Protein AF-A0A9Q1BSZ7-F1 (afdb_monomer_lite)

Sequence (143 aa):
MIQGNYDVIKCPVCREEIQIPTNGVDGFKTDFYSKSLVEYVKIQQALRSDEKRERHGCSKYLRVAGYCFKCNDFLCVDCHNFHVTNKMMKDHQKHTLSLKDIEAKHITIDKLASMPGVPRCHNHPENISELYCETCNNCPVCI

Structure (mmCIF, N/CA/C/O backbone):
data_AF-A0A9Q1BSZ7-F1
#
_entry.id   AF-A0A9Q1BSZ7-F1
#
loop_
_atom_site.group_PDB
_atom_site.id
_atom_site.type_symbol
_atom_site.label_atom_id
_atom_site.label_alt_id
_atom_site.label_comp_id
_atom_site.label_asym_id
_atom_site.label_entity_id
_atom_site.label_seq_id
_atom_site.pdbx_PDB_ins_code
_atom_site.Cartn_x
_atom_site.Cartn_y
_atom_site.Cartn_z
_atom_site.occupancy
_atom_site.B_iso_or_equiv
_atom_site.auth_seq_id
_atom_site.auth_comp_id
_atom_site.auth_asym_id
_atom_site.auth_atom_id
_atom_site.pdbx_PDB_model_num
ATOM 1 N N . MET A 1 1 ? -38.502 -7.111 -1.609 1.00 32.75 1 MET A N 1
ATOM 2 C CA . MET A 1 1 ? -38.512 -6.063 -0.569 1.00 32.75 1 MET A CA 1
ATOM 3 C C . MET A 1 1 ? -38.262 -6.759 0.754 1.00 32.75 1 MET A C 1
ATOM 5 O O . MET A 1 1 ? -39.131 -7.496 1.193 1.00 32.75 1 MET A O 1
ATOM 9 N N . ILE A 1 2 ? -37.059 -6.645 1.311 1.00 37.75 2 ILE A N 1
ATOM 10 C CA . ILE A 1 2 ? -36.742 -7.167 2.647 1.00 37.75 2 ILE A CA 1
ATOM 11 C C . ILE A 1 2 ? -36.441 -5.926 3.482 1.00 37.75 2 ILE A C 1
ATOM 13 O O . ILE A 1 2 ? -35.605 -5.120 3.087 1.00 37.75 2 ILE A O 1
ATOM 17 N N . GLN A 1 3 ? -37.208 -5.715 4.547 1.00 41.06 3 GLN A N 1
ATOM 18 C CA . GLN A 1 3 ? -37.003 -4.653 5.527 1.00 41.06 3 GLN A CA 1
ATOM 19 C C . GLN A 1 3 ? -36.146 -5.237 6.655 1.00 41.06 3 GLN A C 1
ATOM 21 O O . GLN A 1 3 ? -36.654 -5.973 7.496 1.00 41.06 3 GLN A O 1
ATOM 26 N N . GLY A 1 4 ? -34.843 -4.963 6.636 1.00 45.81 4 GLY A N 1
ATOM 27 C CA . GLY A 1 4 ? -33.969 -5.101 7.799 1.00 45.81 4 GLY A CA 1
ATOM 28 C C . GLY A 1 4 ? -33.735 -3.720 8.400 1.00 45.81 4 GLY A C 1
ATOM 29 O O . GLY A 1 4 ? -33.618 -2.747 7.668 1.0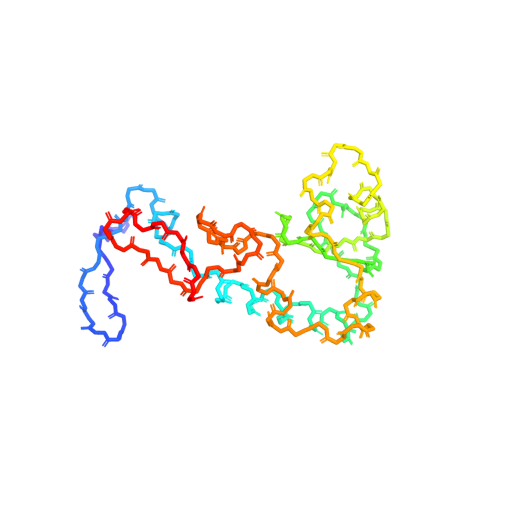0 45.81 4 GLY A O 1
ATOM 30 N N . ASN A 1 5 ? -33.712 -3.602 9.720 1.00 52.44 5 ASN A N 1
ATOM 31 C CA . ASN A 1 5 ? -33.353 -2.352 10.380 1.00 52.44 5 ASN A CA 1
ATOM 32 C C . ASN A 1 5 ? -31.817 -2.235 10.321 1.00 52.44 5 ASN A C 1
ATOM 34 O O . ASN A 1 5 ? -31.129 -2.877 11.110 1.00 52.44 5 ASN A O 1
ATOM 38 N N . TYR A 1 6 ? -31.282 -1.548 9.306 1.00 62.97 6 TYR A N 1
ATOM 39 C CA . TYR A 1 6 ? -29.848 -1.555 8.966 1.00 62.97 6 TYR A CA 1
ATOM 40 C C . TYR A 1 6 ? -29.005 -0.563 9.778 1.00 62.97 6 TYR A C 1
ATOM 42 O O . TYR A 1 6 ? -27.838 -0.382 9.463 1.00 62.97 6 TYR A O 1
ATOM 50 N N . ASP A 1 7 ? -29.565 0.088 10.795 1.00 78.12 7 ASP A N 1
ATOM 51 C CA . ASP A 1 7 ? -28.896 1.214 11.461 1.00 78.12 7 ASP A CA 1
ATOM 52 C C . ASP A 1 7 ? -27.953 0.780 12.593 1.00 78.12 7 ASP A C 1
ATOM 54 O O . ASP A 1 7 ? -27.172 1.586 13.091 1.00 78.12 7 ASP A O 1
ATOM 58 N N . VAL A 1 8 ? -27.974 -0.502 12.986 1.00 85.75 8 VAL A N 1
ATOM 59 C CA . VAL A 1 8 ? -27.127 -1.044 14.061 1.00 85.75 8 VAL A CA 1
ATOM 60 C C . VAL A 1 8 ? -26.506 -2.394 13.711 1.00 85.75 8 VAL A C 1
ATOM 62 O O . VAL A 1 8 ? -27.156 -3.275 13.150 1.00 85.75 8 VAL A O 1
ATOM 65 N N . ILE A 1 9 ? -25.249 -2.588 14.114 1.00 88.50 9 ILE A N 1
ATOM 66 C CA . ILE A 1 9 ? -24.549 -3.879 14.082 1.00 88.50 9 ILE A CA 1
ATOM 67 C C . ILE A 1 9 ? -24.185 -4.314 15.499 1.00 88.50 9 ILE A C 1
ATOM 69 O O . ILE A 1 9 ? -23.879 -3.486 16.349 1.00 88.50 9 ILE A O 1
ATOM 73 N N . LYS A 1 10 ? -24.181 -5.623 15.760 1.00 90.12 10 LYS A N 1
ATOM 74 C CA . LYS A 1 10 ? -23.697 -6.172 17.035 1.00 90.12 10 LYS A CA 1
ATOM 75 C C . LYS A 1 10 ? -22.254 -6.611 16.893 1.00 90.12 10 LYS A C 1
ATOM 77 O O . LYS A 1 10 ? -21.941 -7.391 15.993 1.00 90.12 10 LYS A O 1
ATOM 82 N N . CYS A 1 11 ? -21.394 -6.165 17.805 1.00 83.50 11 CYS A N 1
ATOM 83 C CA . CYS A 1 11 ? -20.035 -6.682 17.890 1.00 83.50 11 CYS A CA 1
ATOM 84 C C . CYS A 1 11 ? -20.087 -8.210 18.097 1.00 83.50 11 CYS A C 1
ATOM 86 O O . CYS A 1 11 ? -20.717 -8.669 19.052 1.00 83.50 11 CYS A O 1
ATOM 88 N N . PRO A 1 12 ? -19.427 -9.026 17.258 1.00 87.06 12 PRO A N 1
ATOM 89 C CA . PRO A 1 12 ? -19.492 -10.484 17.376 1.00 87.06 12 PRO A CA 1
ATOM 90 C C . PRO A 1 12 ? -18.824 -11.018 18.654 1.00 87.06 12 PRO A C 1
ATOM 92 O O . PRO A 1 12 ? -19.061 -12.163 19.029 1.00 87.06 12 PRO A O 1
ATOM 95 N N . VAL A 1 13 ? -18.010 -10.196 19.327 1.00 92.25 13 VAL A N 1
ATOM 96 C CA . VAL A 1 13 ? -17.273 -10.567 20.542 1.00 92.25 13 VAL A CA 1
ATOM 97 C C . VAL A 1 13 ? -18.036 -10.153 21.801 1.00 92.25 13 VAL A C 1
ATOM 99 O O . VAL A 1 13 ? -18.397 -11.006 22.607 1.00 92.25 13 VAL A O 1
ATOM 102 N N . CYS A 1 14 ? -18.315 -8.856 21.970 1.00 93.44 14 CYS A N 1
ATOM 103 C CA . CYS A 1 14 ? -18.948 -8.330 23.187 1.00 93.44 14 CYS A CA 1
ATOM 104 C C . CYS A 1 14 ? -20.469 -8.141 23.075 1.00 93.44 14 CYS A C 1
ATOM 106 O O . CYS A 1 14 ? -21.115 -7.870 24.082 1.00 93.44 14 CYS A O 1
ATOM 108 N N . ARG A 1 15 ? -21.055 -8.315 21.879 1.00 89.44 15 ARG A N 1
ATOM 109 C CA . ARG A 1 15 ? -22.488 -8.121 21.563 1.00 89.44 15 ARG A CA 1
ATOM 110 C C . ARG A 1 15 ? -23.016 -6.696 21.723 1.00 89.44 15 ARG A C 1
ATOM 112 O O . ARG A 1 15 ? -24.221 -6.494 21.587 1.00 89.44 15 ARG A O 1
ATOM 119 N N . GLU A 1 16 ? -22.136 -5.731 21.963 1.00 92.19 16 GLU A N 1
ATOM 120 C CA . GLU A 1 16 ? -22.489 -4.317 22.021 1.00 92.19 16 GLU A CA 1
ATOM 121 C C . GLU A 1 16 ? -23.040 -3.834 20.675 1.00 92.19 16 GLU A C 1
ATOM 123 O O . GLU A 1 16 ? -22.561 -4.244 19.612 1.00 92.19 16 GLU A O 1
ATOM 128 N N . GLU A 1 17 ? -24.085 -3.011 20.735 1.00 91.88 17 GLU A N 1
ATOM 129 C CA . GLU A 1 17 ? -24.748 -2.446 19.563 1.00 91.88 17 GLU A CA 1
ATOM 130 C C . GLU A 1 17 ? -24.020 -1.177 19.120 1.00 91.88 17 GLU A C 1
ATOM 132 O O . GLU A 1 17 ? -23.862 -0.227 19.883 1.00 91.88 17 GLU A O 1
ATOM 137 N N . ILE A 1 18 ? -23.579 -1.167 17.868 1.00 86.50 18 ILE A N 1
ATOM 138 C CA . ILE A 1 18 ? -22.836 -0.077 17.249 1.00 86.50 18 ILE A CA 1
ATOM 139 C C . ILE A 1 18 ? -23.719 0.514 16.157 1.00 86.50 18 ILE A C 1
ATOM 141 O O . ILE A 1 18 ? -24.183 -0.212 15.277 1.00 86.50 18 ILE A O 1
ATOM 145 N N . GLN A 1 19 ? -23.936 1.825 16.204 1.00 89.12 19 GLN A N 1
ATOM 146 C CA . GLN A 1 19 ? -24.656 2.547 15.154 1.00 89.12 19 GLN A CA 1
ATOM 147 C C . GLN A 1 19 ? -23.824 2.561 13.870 1.00 89.12 19 GLN A C 1
ATOM 149 O O . GLN A 1 19 ? -22.631 2.876 13.908 1.00 89.12 19 GLN A O 1
ATOM 154 N N . ILE A 1 20 ? -24.442 2.233 12.736 1.00 85.50 20 ILE A N 1
ATOM 155 C CA . ILE A 1 20 ? -23.786 2.365 11.437 1.00 85.50 20 ILE A CA 1
ATOM 156 C C . ILE A 1 20 ? -23.718 3.859 11.089 1.00 85.50 20 ILE A C 1
ATOM 158 O O . ILE A 1 20 ? -24.743 4.542 11.107 1.00 85.50 20 ILE A O 1
ATOM 162 N N . PRO A 1 21 ? -22.530 4.396 10.767 1.00 85.06 21 PRO A N 1
ATOM 163 C CA . PRO A 1 21 ? -22.394 5.763 10.288 1.00 85.06 21 PRO A CA 1
ATOM 164 C C . PRO A 1 21 ? -23.256 6.034 9.049 1.00 85.06 21 PRO A C 1
ATOM 166 O O . PRO A 1 21 ? -23.506 5.145 8.237 1.00 85.06 21 PRO A O 1
ATOM 169 N N . THR A 1 22 ? -23.653 7.289 8.842 1.00 84.00 22 THR A N 1
ATOM 170 C CA . THR A 1 22 ? -24.488 7.697 7.693 1.00 84.00 22 THR A CA 1
ATOM 171 C C . THR A 1 22 ? -23.822 7.456 6.338 1.00 84.00 22 THR A C 1
ATOM 173 O O . THR A 1 22 ? -24.503 7.249 5.338 1.00 84.00 22 THR A O 1
ATOM 176 N N . ASN A 1 23 ? -22.491 7.448 6.300 1.00 82.25 23 ASN A N 1
ATOM 177 C CA . ASN A 1 23 ? -21.676 7.072 5.147 1.00 82.25 23 ASN A CA 1
ATOM 178 C C . ASN A 1 23 ? -21.342 5.565 5.101 1.00 82.25 23 ASN A C 1
ATOM 180 O O . ASN A 1 23 ? -20.450 5.150 4.365 1.00 82.25 23 ASN A O 1
ATOM 184 N N . GLY A 1 24 ? -22.052 4.735 5.865 1.00 83.38 24 GLY A N 1
ATOM 185 C CA . GLY A 1 24 ? -21.905 3.285 5.864 1.00 83.38 24 GLY A CA 1
ATOM 186 C C . GLY A 1 24 ? -20.548 2.822 6.395 1.00 83.38 24 GLY A C 1
ATOM 187 O O . GLY A 1 24 ? -20.037 3.336 7.390 1.00 83.38 24 GLY A O 1
ATOM 188 N N . VAL A 1 25 ? -19.959 1.831 5.717 1.00 78.06 25 VAL A N 1
ATOM 189 C CA . VAL A 1 25 ? -18.672 1.226 6.104 1.00 78.06 25 VAL A CA 1
ATOM 190 C C . VAL A 1 25 ? -17.541 2.260 6.135 1.00 78.06 25 VAL A C 1
ATOM 192 O O . VAL A 1 25 ? -16.682 2.195 7.011 1.00 78.06 25 VAL A O 1
ATOM 195 N N . ASP A 1 26 ? -17.587 3.254 5.245 1.00 76.00 26 ASP A N 1
ATOM 196 C CA . ASP A 1 26 ? -16.576 4.314 5.148 1.00 76.00 26 ASP A CA 1
ATOM 197 C C . ASP A 1 26 ? -16.581 5.271 6.351 1.00 76.00 26 ASP A C 1
ATOM 199 O O . ASP A 1 26 ? -15.667 6.080 6.509 1.00 76.00 26 ASP A O 1
ATOM 203 N N . GLY A 1 27 ? -17.605 5.214 7.208 1.00 77.06 27 GLY A N 1
ATOM 204 C CA . GLY A 1 27 ? -17.643 5.989 8.448 1.00 77.06 27 GLY A CA 1
ATOM 205 C C . GLY A 1 27 ? -16.930 5.335 9.620 1.00 77.06 27 GLY A C 1
ATOM 206 O O . GLY A 1 27 ? -16.700 5.995 10.633 1.00 77.06 27 GLY A O 1
ATOM 207 N N . PHE A 1 28 ? -16.572 4.056 9.507 1.00 82.56 28 PHE A N 1
ATOM 208 C CA . PHE A 1 28 ? -15.760 3.396 10.518 1.00 82.56 28 PHE A CA 1
ATOM 209 C C . PHE A 1 28 ? -14.282 3.736 10.331 1.00 82.56 28 PHE A C 1
ATOM 211 O O . PHE A 1 28 ? -13.791 3.965 9.224 1.00 82.56 28 PHE A O 1
ATOM 218 N N . LYS A 1 29 ? -13.537 3.740 11.441 1.00 76.69 29 LYS A N 1
ATOM 219 C CA . LYS A 1 29 ? -12.083 3.909 11.398 1.00 76.69 29 LYS A CA 1
ATOM 220 C C . LYS A 1 29 ? -11.461 2.750 10.613 1.00 76.69 29 LYS A C 1
ATOM 222 O O . LYS A 1 29 ? -11.792 1.589 10.838 1.00 76.69 29 LYS A O 1
ATOM 227 N N . THR A 1 30 ? -10.536 3.067 9.710 1.00 73.88 30 THR A N 1
ATOM 228 C CA . THR A 1 30 ? -9.761 2.049 8.993 1.00 73.88 30 THR A CA 1
ATOM 229 C C . THR A 1 30 ? -8.717 1.445 9.926 1.00 73.88 30 THR A C 1
ATOM 231 O O . THR A 1 30 ? -7.884 2.166 10.471 1.00 73.88 30 THR A O 1
ATOM 234 N N . ASP A 1 31 ? -8.721 0.122 10.067 1.00 76.69 31 ASP A N 1
ATOM 235 C CA . ASP A 1 31 ? -7.601 -0.600 10.665 1.00 76.69 31 ASP A CA 1
ATOM 236 C C . ASP A 1 31 ? -6.474 -0.737 9.628 1.00 76.69 31 ASP A C 1
ATOM 238 O O . ASP A 1 31 ? -6.480 -1.607 8.749 1.00 76.69 31 ASP A O 1
ATOM 242 N N . PHE A 1 32 ? -5.508 0.175 9.715 1.00 71.19 32 PHE A N 1
ATOM 243 C CA . PHE A 1 32 ? -4.365 0.227 8.809 1.00 71.19 32 PHE A CA 1
ATOM 244 C C . PHE A 1 32 ? -3.431 -0.973 8.959 1.00 71.19 32 PHE A C 1
ATOM 246 O O . PHE A 1 32 ? -2.805 -1.368 7.973 1.00 71.19 32 PHE A O 1
ATOM 253 N N . TYR A 1 33 ? -3.356 -1.579 10.146 1.00 70.31 33 TYR A N 1
ATOM 254 C CA . TYR A 1 33 ? -2.535 -2.763 10.371 1.00 70.31 33 TYR A CA 1
ATOM 255 C C . TYR A 1 33 ? -3.146 -3.969 9.658 1.00 70.31 33 TYR A C 1
ATOM 257 O O . TYR A 1 33 ? -2.487 -4.598 8.828 1.00 70.31 33 TYR A O 1
ATOM 265 N N . SER A 1 34 ? -4.441 -4.215 9.874 1.00 73.12 34 SER A N 1
ATOM 266 C CA . SER A 1 34 ? -5.179 -5.268 9.169 1.00 73.12 34 SER A CA 1
ATOM 267 C C . SER A 1 34 ? -5.143 -5.074 7.651 1.00 73.12 34 SER A C 1
ATOM 269 O O . SER A 1 34 ? -4.918 -6.029 6.904 1.00 73.12 34 SER A O 1
ATOM 271 N N . LYS A 1 35 ? -5.284 -3.833 7.168 1.00 74.81 35 LYS A N 1
ATOM 272 C CA . LYS A 1 35 ? -5.148 -3.521 5.738 1.00 74.81 35 LYS A CA 1
ATOM 273 C C . LYS A 1 35 ? -3.751 -3.859 5.204 1.00 74.81 35 LYS A C 1
ATOM 275 O O . LYS A 1 35 ? -3.640 -4.526 4.175 1.00 74.81 35 LYS A O 1
ATOM 280 N N . SER A 1 36 ? -2.703 -3.466 5.928 1.00 72.75 36 SER A N 1
ATOM 281 C CA . SER A 1 36 ? -1.308 -3.742 5.555 1.00 72.75 36 SER A CA 1
ATOM 282 C C . SER A 1 36 ? -1.009 -5.243 5.530 1.00 72.75 36 SER A C 1
ATOM 284 O O . SER A 1 36 ? -0.307 -5.716 4.638 1.00 72.75 36 SER A O 1
ATOM 286 N N . LEU A 1 37 ? -1.583 -6.020 6.456 1.00 73.62 37 LEU A N 1
ATOM 287 C CA . LEU A 1 37 ? -1.474 -7.482 6.468 1.00 73.62 37 LEU A CA 1
ATOM 288 C C . LEU A 1 37 ? -2.105 -8.118 5.227 1.00 73.62 37 LEU A C 1
ATOM 290 O O . LEU A 1 37 ? -1.500 -8.987 4.597 1.00 73.62 37 LEU A O 1
ATOM 294 N N . VAL A 1 38 ? -3.309 -7.682 4.848 1.00 80.50 38 VAL A N 1
ATOM 295 C CA . VAL A 1 38 ? -3.987 -8.193 3.648 1.00 80.50 38 VAL A CA 1
ATOM 296 C C . VAL A 1 38 ? -3.173 -7.877 2.391 1.00 80.50 38 VAL A C 1
ATOM 298 O O . VAL A 1 38 ? -2.988 -8.747 1.538 1.00 80.50 38 VAL A O 1
ATOM 301 N N . GLU A 1 39 ? -2.657 -6.654 2.274 1.00 78.00 39 GLU A N 1
ATOM 302 C CA . GLU A 1 39 ? -1.793 -6.243 1.162 1.00 78.00 39 GLU A CA 1
ATOM 303 C C . GLU A 1 39 ? -0.481 -7.043 1.138 1.00 78.00 39 GLU A C 1
ATOM 305 O O . GLU A 1 39 ? -0.079 -7.531 0.079 1.00 78.00 39 GLU A O 1
ATOM 310 N N . TYR A 1 40 ? 0.139 -7.283 2.298 1.00 76.81 40 TYR A N 1
ATOM 311 C CA . TYR A 1 40 ? 1.332 -8.120 2.419 1.00 76.81 40 TYR A CA 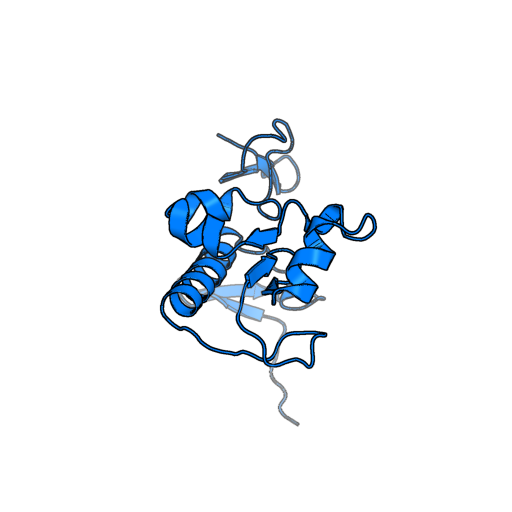1
ATOM 312 C C . TYR A 1 40 ? 1.104 -9.536 1.898 1.00 76.81 40 TYR A C 1
ATOM 314 O O . TYR A 1 40 ? 1.883 -10.025 1.080 1.0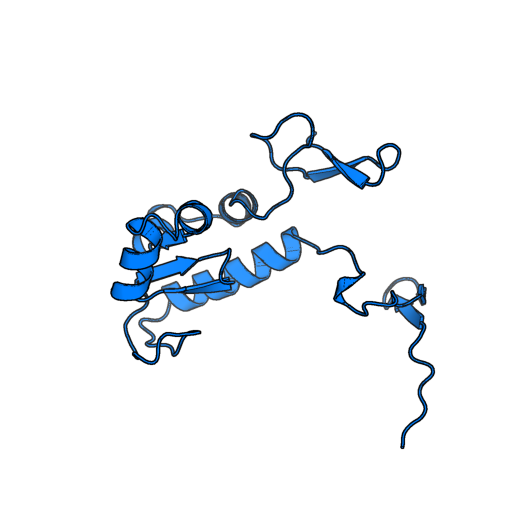0 76.81 40 TYR A O 1
ATOM 322 N N . VAL A 1 41 ? 0.025 -10.192 2.333 1.00 79.00 41 VAL A N 1
ATOM 323 C CA . VAL A 1 41 ? -0.290 -11.562 1.907 1.00 79.00 41 VAL A CA 1
ATOM 324 C C . VAL A 1 41 ? -0.477 -11.626 0.391 1.00 79.00 41 VAL A C 1
ATOM 326 O O . VAL A 1 41 ? 0.073 -12.522 -0.252 1.00 79.00 41 VAL A O 1
ATOM 329 N N . LYS A 1 42 ? -1.178 -10.651 -0.203 1.00 79.06 42 LYS A N 1
ATOM 330 C CA . LYS A 1 42 ? -1.345 -10.563 -1.664 1.00 79.06 42 LYS A CA 1
ATOM 331 C C . LYS A 1 42 ? -0.004 -10.446 -2.381 1.00 79.06 42 LYS A C 1
ATOM 333 O O . LYS A 1 42 ? 0.221 -11.146 -3.369 1.00 79.06 42 LYS A O 1
ATOM 338 N N . ILE A 1 43 ? 0.883 -9.580 -1.889 1.00 77.31 43 ILE A N 1
ATOM 339 C CA . ILE A 1 43 ? 2.225 -9.386 -2.448 1.00 77.31 43 ILE A CA 1
ATOM 340 C C . ILE A 1 43 ? 3.036 -10.681 -2.346 1.00 77.31 43 ILE A C 1
ATOM 342 O O . ILE A 1 43 ? 3.582 -11.130 -3.348 1.00 77.31 43 ILE A O 1
ATOM 346 N N . GLN A 1 44 ? 3.058 -11.332 -1.181 1.00 76.62 44 GLN A N 1
ATOM 347 C CA . GLN A 1 44 ? 3.788 -12.588 -0.973 1.00 76.62 44 GLN A CA 1
ATOM 348 C C . GLN A 1 44 ? 3.289 -1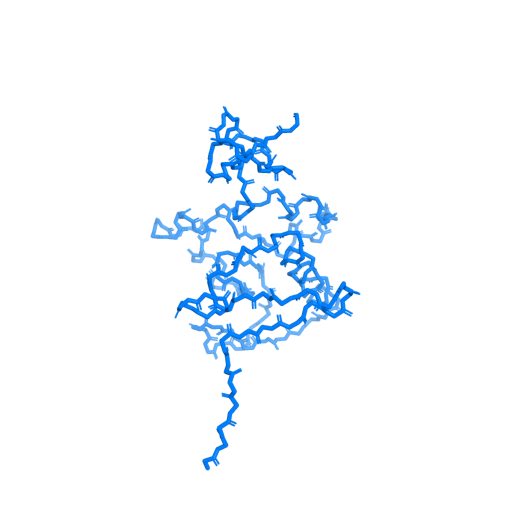3.720 -1.875 1.00 76.62 44 GLN A C 1
ATOM 350 O O . GLN A 1 44 ? 4.088 -14.512 -2.370 1.00 76.62 44 GLN A O 1
ATOM 355 N N . GLN A 1 45 ? 1.980 -13.799 -2.119 1.00 77.56 45 GLN A N 1
ATOM 356 C CA . GLN A 1 45 ? 1.423 -14.744 -3.087 1.00 77.56 45 GLN A CA 1
ATOM 357 C C . GLN A 1 45 ? 1.894 -14.426 -4.507 1.00 77.56 45 GLN A C 1
ATOM 359 O O . GLN A 1 45 ? 2.322 -15.331 -5.216 1.00 77.56 45 GLN A O 1
ATOM 364 N N . ALA A 1 46 ? 1.870 -13.150 -4.903 1.00 73.50 46 ALA A N 1
ATOM 365 C CA . ALA A 1 46 ? 2.324 -12.729 -6.224 1.00 73.50 46 ALA A CA 1
ATOM 366 C C . ALA A 1 46 ? 3.822 -12.980 -6.452 1.00 73.50 46 ALA A C 1
ATOM 368 O O . ALA A 1 46 ? 4.199 -13.300 -7.568 1.00 73.50 46 ALA A O 1
ATOM 369 N N . LEU A 1 47 ? 4.668 -12.893 -5.421 1.00 73.31 47 LEU A N 1
ATOM 370 C CA . LEU A 1 47 ? 6.095 -13.237 -5.526 1.00 73.31 47 LEU A CA 1
ATOM 371 C C . LEU A 1 47 ? 6.340 -14.730 -5.762 1.00 73.31 47 LEU A C 1
ATOM 373 O O . LEU A 1 47 ? 7.310 -15.117 -6.403 1.00 73.31 47 LEU A O 1
ATOM 377 N N . ARG A 1 48 ? 5.467 -15.591 -5.233 1.00 72.12 48 ARG A N 1
ATOM 378 C CA . ARG A 1 48 ? 5.589 -17.050 -5.379 1.00 72.12 48 ARG A CA 1
ATOM 379 C C . ARG A 1 48 ? 5.116 -17.550 -6.741 1.00 72.12 48 ARG A C 1
ATOM 381 O O . ARG A 1 48 ? 5.370 -18.701 -7.082 1.00 72.12 48 ARG A O 1
ATOM 388 N N . SER A 1 49 ? 4.417 -16.713 -7.498 1.00 67.62 49 SER A N 1
ATOM 389 C CA . SER A 1 49 ? 3.775 -17.075 -8.755 1.00 67.62 49 SER A CA 1
ATOM 390 C C . SER A 1 49 ? 4.309 -16.206 -9.891 1.00 67.62 49 SER A C 1
ATOM 392 O O . SER A 1 49 ? 4.237 -14.986 -9.797 1.00 67.62 49 SER A O 1
ATOM 394 N N . ASP A 1 50 ? 4.747 -16.778 -11.014 1.00 65.62 50 ASP A N 1
ATOM 395 C CA . ASP A 1 50 ? 5.082 -15.978 -12.210 1.00 65.62 50 ASP A CA 1
ATOM 396 C C . ASP A 1 50 ? 3.814 -15.595 -13.008 1.00 65.62 50 ASP A C 1
ATOM 398 O O . ASP A 1 50 ? 3.737 -15.684 -14.235 1.00 65.62 50 ASP A O 1
ATOM 402 N N . GLU A 1 51 ? 2.754 -15.242 -12.279 1.00 62.81 51 GLU A N 1
ATOM 403 C CA . GLU A 1 51 ? 1.413 -15.064 -12.814 1.00 62.81 51 GLU A CA 1
ATOM 404 C C . GLU A 1 51 ? 1.275 -13.743 -13.570 1.00 62.81 51 GLU A C 1
ATOM 406 O O . GLU A 1 51 ? 1.577 -12.651 -13.077 1.00 62.81 51 GLU A O 1
ATOM 411 N N . LYS A 1 52 ? 0.724 -13.841 -14.780 1.00 65.88 52 LYS A N 1
ATOM 412 C CA . LYS A 1 52 ? 0.170 -12.692 -15.495 1.00 65.88 52 LYS A CA 1
ATOM 413 C C . LYS A 1 52 ? -1.211 -12.403 -14.912 1.00 65.88 52 LYS A C 1
ATOM 415 O O . LYS A 1 52 ? -2.036 -13.308 -14.821 1.00 65.88 52 LYS A O 1
ATOM 420 N N . ARG A 1 53 ? -1.470 -11.151 -14.544 1.00 67.50 53 ARG A N 1
ATOM 421 C CA . ARG A 1 53 ? -2.745 -10.722 -13.953 1.00 67.50 53 ARG A CA 1
ATOM 422 C C . ARG A 1 53 ? -3.281 -9.499 -14.689 1.00 67.50 53 ARG A C 1
ATOM 424 O O . ARG A 1 53 ? -2.495 -8.636 -15.087 1.00 67.50 53 ARG A O 1
ATOM 431 N N . GLU A 1 54 ? -4.598 -9.440 -14.857 1.00 64.81 54 GLU A N 1
ATOM 432 C CA . GLU A 1 54 ? -5.303 -8.224 -15.268 1.00 64.81 54 GLU A CA 1
ATOM 433 C C . GLU A 1 54 ? -5.285 -7.218 -14.122 1.00 64.81 54 GLU A C 1
ATOM 435 O O . GLU A 1 54 ? -5.365 -7.616 -12.958 1.00 64.81 54 GLU A O 1
ATOM 440 N N . ARG A 1 55 ? -5.134 -5.928 -14.437 1.00 72.69 55 ARG A N 1
ATOM 441 C CA . ARG A 1 55 ? -4.996 -4.878 -13.422 1.00 72.69 55 ARG A CA 1
ATOM 442 C C . ARG A 1 55 ? -5.789 -3.643 -13.772 1.00 72.69 55 ARG A C 1
ATOM 444 O O . ARG A 1 55 ? -6.007 -3.354 -14.951 1.00 72.69 55 ARG A O 1
ATOM 451 N N . HIS A 1 56 ? -6.180 -2.893 -12.749 1.00 65.62 56 HIS A N 1
ATOM 452 C CA . HIS A 1 56 ? -7.022 -1.720 -12.914 1.00 65.62 56 HIS A CA 1
ATOM 453 C C . HIS A 1 56 ? -6.358 -0.720 -13.864 1.00 65.62 56 HIS A C 1
ATOM 455 O O . HIS A 1 56 ? -5.231 -0.271 -13.655 1.00 65.62 56 HIS A O 1
ATOM 461 N N . GLY A 1 57 ? -7.059 -0.400 -14.953 1.00 69.25 57 GLY A N 1
ATOM 462 C CA . GLY A 1 57 ? -6.591 0.559 -15.955 1.00 69.25 57 GLY A CA 1
ATOM 463 C C . GLY A 1 57 ? -5.470 0.061 -16.876 1.00 69.25 57 GLY A C 1
ATOM 464 O O . GLY A 1 57 ? -4.929 0.856 -17.642 1.00 69.25 57 GLY A O 1
ATOM 465 N N . CYS A 1 58 ? -5.113 -1.229 -16.847 1.00 77.75 58 CYS A N 1
ATOM 466 C CA . CYS A 1 58 ? -4.140 -1.816 -17.765 1.00 77.75 58 CYS A CA 1
ATOM 467 C C . CYS A 1 58 ? -4.666 -3.126 -18.362 1.00 77.75 58 CYS A C 1
ATOM 469 O O . CYS A 1 58 ? -4.521 -4.193 -17.771 1.00 77.75 58 CYS A O 1
ATOM 471 N N . SER A 1 59 ? -5.191 -3.064 -19.588 1.00 72.38 59 SER A N 1
ATOM 472 C CA . SER A 1 59 ? -5.702 -4.235 -20.325 1.00 72.38 59 SER A CA 1
ATOM 473 C C . SER A 1 59 ? -4.611 -5.217 -20.776 1.00 72.38 59 SER A C 1
ATOM 475 O O . SER A 1 59 ? -4.889 -6.180 -21.488 1.00 72.38 59 SER A O 1
ATOM 477 N N . LYS A 1 60 ? -3.341 -4.969 -20.428 1.00 71.88 60 LYS A N 1
ATOM 478 C CA . LYS A 1 60 ? -2.230 -5.833 -20.825 1.00 71.88 60 LYS A CA 1
ATOM 479 C C . LYS A 1 60 ? -2.008 -6.916 -19.766 1.00 71.88 60 LYS A C 1
ATOM 481 O O . LYS A 1 60 ? -1.569 -6.619 -18.657 1.00 71.88 60 LYS A O 1
ATOM 486 N N . TYR A 1 61 ? -2.186 -8.178 -20.153 1.00 67.75 61 TYR A N 1
ATOM 487 C CA . TYR A 1 61 ? -1.751 -9.345 -19.377 1.00 67.75 61 TYR A CA 1
ATOM 488 C C . TYR A 1 61 ? -0.222 -9.482 -19.425 1.00 67.75 61 TYR A C 1
ATOM 490 O O . TYR A 1 61 ? 0.349 -10.237 -20.217 1.00 67.75 61 TYR A O 1
ATOM 498 N N . LEU A 1 62 ? 0.461 -8.706 -18.587 1.00 70.44 62 LEU A N 1
ATOM 499 C CA . LEU A 1 62 ? 1.919 -8.677 -18.495 1.00 70.44 62 LEU A CA 1
ATOM 500 C C . LEU A 1 62 ? 2.398 -9.128 -17.121 1.00 70.44 62 LEU A C 1
ATOM 502 O O . LEU A 1 62 ? 1.684 -9.008 -16.123 1.00 70.44 62 LEU A O 1
ATOM 506 N N . ARG A 1 63 ? 3.647 -9.600 -17.089 1.00 77.31 63 ARG A N 1
ATOM 507 C CA . ARG A 1 63 ? 4.349 -9.954 -15.856 1.00 77.31 63 ARG A CA 1
ATOM 508 C C . ARG A 1 63 ? 4.297 -8.786 -14.872 1.00 77.31 63 ARG A C 1
ATOM 510 O O . ARG A 1 63 ? 4.461 -7.621 -15.256 1.00 77.31 63 ARG A O 1
ATOM 517 N N . VAL A 1 64 ? 4.055 -9.110 -13.609 1.00 81.94 64 VAL A N 1
ATOM 518 C CA . VAL A 1 64 ? 4.094 -8.134 -12.527 1.00 81.94 64 VAL A CA 1
ATOM 519 C C . VAL A 1 64 ? 5.535 -7.641 -12.362 1.00 81.94 64 VAL A C 1
ATOM 521 O O . VAL A 1 64 ? 6.483 -8.417 -12.375 1.00 81.94 64 VAL A O 1
ATOM 524 N N . ALA A 1 65 ? 5.698 -6.328 -12.263 1.00 86.00 65 ALA A N 1
ATOM 525 C CA . ALA A 1 65 ? 6.972 -5.644 -12.072 1.00 86.00 65 ALA A CA 1
ATOM 526 C C . ALA A 1 65 ? 7.014 -4.852 -10.760 1.00 86.00 65 ALA A C 1
ATOM 528 O O . ALA A 1 65 ? 8.099 -4.533 -10.282 1.00 86.00 65 ALA A O 1
ATOM 529 N N . GLY A 1 66 ? 5.858 -4.557 -10.160 1.00 86.44 66 GLY A N 1
ATOM 530 C CA . GLY A 1 66 ? 5.776 -3.880 -8.872 1.00 86.44 66 GLY A CA 1
ATOM 531 C C . GLY A 1 66 ? 4.371 -3.855 -8.285 1.00 86.44 66 GLY A C 1
ATOM 532 O O . GLY A 1 66 ? 3.456 -4.484 -8.814 1.00 86.44 66 GLY A O 1
ATOM 533 N N . TYR A 1 67 ? 4.210 -3.109 -7.198 1.00 85.38 67 TYR A N 1
ATOM 534 C CA . TYR A 1 67 ? 2.948 -2.873 -6.502 1.00 85.38 67 TYR A CA 1
ATOM 535 C C . TYR A 1 67 ? 2.859 -1.412 -6.066 1.00 85.38 67 TYR A C 1
ATOM 537 O O . TYR A 1 67 ? 3.861 -0.844 -5.629 1.00 85.38 67 TYR A O 1
ATOM 545 N N . CYS A 1 68 ? 1.677 -0.803 -6.174 1.00 85.75 68 CYS A N 1
ATOM 546 C CA . CYS A 1 68 ? 1.420 0.538 -5.660 1.00 85.75 68 CYS A CA 1
ATOM 547 C C . CYS A 1 68 ? 0.353 0.505 -4.565 1.00 85.75 68 CYS A C 1
ATOM 549 O O . CYS A 1 68 ? -0.819 0.274 -4.851 1.00 85.75 68 CYS A O 1
ATOM 551 N N . PHE A 1 69 ? 0.737 0.836 -3.330 1.00 78.69 69 PHE A N 1
ATOM 552 C CA . PHE A 1 69 ? -0.169 0.856 -2.171 1.00 78.69 69 PHE A CA 1
ATOM 553 C C . PHE A 1 69 ? -1.277 1.897 -2.306 1.00 78.69 69 PHE A C 1
ATOM 555 O O . PHE A 1 69 ? -2.400 1.682 -1.865 1.00 78.69 69 PHE A O 1
ATOM 562 N N . LYS A 1 70 ? -0.994 3.010 -2.989 1.00 81.88 70 LYS A N 1
ATOM 563 C CA . LYS A 1 70 ? -1.997 4.048 -3.231 1.00 81.88 70 LYS A CA 1
ATOM 564 C C . LYS A 1 70 ? -3.053 3.623 -4.258 1.00 81.88 70 LYS A C 1
ATOM 566 O O . LYS A 1 70 ? -4.209 4.005 -4.128 1.00 81.88 70 LYS A O 1
ATOM 571 N N . CYS A 1 71 ? -2.669 2.824 -5.254 1.00 84.69 71 CYS A N 1
ATOM 572 C CA . CYS A 1 71 ? -3.621 2.208 -6.183 1.00 84.69 71 CYS A CA 1
ATOM 573 C C . CYS A 1 71 ? -4.253 0.934 -5.619 1.00 84.69 71 CYS A C 1
ATOM 575 O O . CYS A 1 71 ? -5.245 0.473 -6.173 1.00 84.69 71 CYS A O 1
ATOM 577 N N . ASN A 1 72 ? -3.677 0.373 -4.550 1.00 81.69 72 ASN A N 1
ATOM 578 C CA . ASN A 1 72 ? -4.017 -0.943 -4.020 1.00 81.69 72 ASN A CA 1
ATOM 579 C C . ASN A 1 72 ? -4.000 -2.028 -5.117 1.00 81.69 72 ASN A C 1
ATOM 581 O O . ASN A 1 72 ? -4.890 -2.874 -5.191 1.00 81.69 72 ASN A O 1
ATOM 585 N N . ASP A 1 73 ? -3.010 -1.953 -6.014 1.00 85.44 73 ASP A N 1
ATOM 586 C CA . ASP A 1 73 ? -2.906 -2.850 -7.163 1.00 85.44 73 ASP A CA 1
ATOM 587 C C . ASP A 1 73 ? -1.448 -3.085 -7.581 1.00 85.44 73 ASP A C 1
ATOM 589 O O . ASP A 1 73 ? -0.543 -2.272 -7.348 1.00 85.44 73 ASP A O 1
ATOM 593 N N . PHE A 1 74 ? -1.227 -4.221 -8.232 1.00 85.69 74 PHE A N 1
ATOM 594 C CA . PHE A 1 74 ? 0.031 -4.561 -8.872 1.00 85.69 74 PHE A CA 1
ATOM 595 C C . PHE A 1 74 ? 0.292 -3.630 -10.068 1.00 85.69 74 PHE A C 1
ATOM 597 O O . PHE A 1 74 ? -0.595 -2.937 -10.567 1.00 85.69 74 PHE A O 1
ATOM 604 N N . LEU A 1 75 ? 1.522 -3.635 -10.578 1.00 87.94 75 LEU A N 1
ATOM 605 C CA . LEU A 1 75 ? 1.963 -2.884 -11.754 1.00 87.94 75 LEU A CA 1
ATOM 606 C C . LEU A 1 75 ? 2.805 -3.782 -12.664 1.00 87.94 75 LEU A C 1
ATOM 608 O O . LEU A 1 75 ? 3.526 -4.655 -12.196 1.00 87.94 75 LEU A O 1
ATOM 612 N N . CYS A 1 76 ? 2.707 -3.584 -13.974 1.00 88.12 76 CYS A N 1
ATOM 613 C CA . CYS A 1 76 ? 3.491 -4.258 -15.002 1.00 88.12 76 CYS A CA 1
ATOM 614 C C . CYS A 1 76 ? 4.657 -3.339 -15.292 1.00 88.12 76 CYS A C 1
ATOM 616 O O . CYS A 1 76 ? 4.721 -2.234 -14.758 1.00 88.12 76 CYS A O 1
ATOM 618 N N . VAL A 1 77 ? 5.561 -3.771 -16.158 1.00 87.69 77 VAL A N 1
ATOM 619 C CA . VAL A 1 77 ? 6.744 -2.977 -16.490 1.00 87.69 77 VAL A CA 1
ATOM 620 C C . VAL A 1 77 ? 6.363 -1.550 -16.911 1.00 87.69 77 VAL A C 1
ATOM 622 O O . VAL A 1 77 ? 6.879 -0.594 -16.338 1.00 87.69 77 VAL A O 1
ATOM 625 N N . ASP A 1 78 ? 5.386 -1.395 -17.808 1.00 89.88 78 ASP A N 1
ATOM 626 C CA . ASP A 1 78 ? 4.957 -0.079 -18.299 1.00 89.88 78 ASP A CA 1
ATOM 627 C C . ASP A 1 78 ? 4.321 0.780 -17.194 1.00 89.88 78 ASP A C 1
ATOM 629 O O . ASP A 1 78 ? 4.724 1.924 -16.984 1.00 89.88 78 ASP A O 1
ATOM 633 N N . CYS A 1 79 ? 3.351 0.229 -16.452 1.00 91.12 79 CYS A N 1
ATOM 634 C CA . CYS A 1 79 ? 2.669 0.960 -15.378 1.00 91.12 79 CYS A CA 1
ATOM 635 C C . CYS A 1 79 ? 3.624 1.314 -14.234 1.00 91.12 79 CYS A C 1
ATOM 637 O O . CYS A 1 79 ? 3.553 2.414 -13.694 1.00 91.12 79 CYS A O 1
ATOM 639 N N . HIS A 1 80 ? 4.540 0.409 -13.888 1.00 91.12 80 HIS A N 1
ATOM 640 C CA . HIS A 1 80 ? 5.572 0.652 -12.888 1.00 91.12 80 HIS A CA 1
ATOM 641 C C . HIS A 1 80 ? 6.475 1.803 -13.322 1.00 91.12 80 HIS A C 1
ATOM 643 O O . HIS A 1 80 ? 6.653 2.760 -12.572 1.00 91.12 80 HIS A O 1
ATOM 649 N N . ASN A 1 81 ? 6.984 1.760 -14.555 1.00 92.12 81 ASN A N 1
ATOM 650 C CA . ASN A 1 81 ? 7.831 2.819 -15.093 1.00 92.12 81 ASN A CA 1
ATOM 651 C C . ASN A 1 81 ? 7.097 4.162 -15.123 1.00 92.12 81 ASN A C 1
ATOM 653 O O . ASN A 1 81 ? 7.660 5.179 -14.721 1.00 92.12 81 ASN A O 1
ATOM 657 N N . PHE A 1 82 ? 5.826 4.171 -15.524 1.00 92.19 82 PHE A N 1
ATOM 658 C CA . PHE A 1 82 ? 4.998 5.372 -15.490 1.00 92.19 82 PHE A CA 1
ATOM 659 C C . PHE A 1 82 ? 4.838 5.921 -14.067 1.00 92.19 82 PHE A C 1
ATOM 661 O O . PHE A 1 82 ? 5.021 7.118 -13.855 1.00 92.19 82 PHE A O 1
ATOM 668 N N . HIS A 1 83 ? 4.571 5.059 -13.082 1.00 92.69 83 HIS A N 1
ATOM 669 C CA . HIS A 1 83 ? 4.469 5.456 -11.678 1.00 92.69 83 HIS A CA 1
ATOM 670 C C . HIS A 1 83 ? 5.755 6.096 -11.160 1.00 92.69 83 HIS A C 1
ATOM 672 O O . HIS A 1 83 ? 5.688 7.146 -10.527 1.00 92.69 83 HIS A O 1
ATOM 678 N N . VAL A 1 84 ? 6.915 5.490 -11.429 1.00 90.75 84 VAL A N 1
ATOM 679 C CA . VAL A 1 84 ? 8.188 5.933 -10.837 1.00 90.75 84 VAL A CA 1
ATOM 680 C C . VAL A 1 84 ? 8.833 7.111 -11.571 1.00 90.75 84 VAL A C 1
ATOM 682 O O . VAL A 1 84 ? 9.585 7.862 -10.960 1.00 90.75 84 VAL A O 1
ATOM 685 N N . THR A 1 85 ? 8.533 7.314 -12.859 1.00 93.19 85 THR A N 1
ATOM 686 C CA . THR A 1 85 ? 9.188 8.357 -13.676 1.00 93.19 85 THR A CA 1
ATOM 687 C C . THR A 1 85 ? 8.302 9.562 -13.984 1.00 93.19 85 THR A C 1
ATOM 689 O O . THR A 1 85 ? 8.814 10.672 -14.148 1.00 93.19 85 THR A O 1
ATOM 692 N N . ASN A 1 86 ? 6.976 9.395 -14.059 1.00 93.31 86 ASN A N 1
ATOM 693 C CA . ASN A 1 86 ? 6.095 10.482 -14.471 1.00 93.31 86 ASN A CA 1
ATOM 694 C C . ASN A 1 86 ? 5.880 11.487 -13.330 1.00 93.31 86 ASN A C 1
ATOM 696 O O . ASN A 1 86 ? 5.484 11.126 -12.222 1.00 93.31 86 ASN A O 1
ATOM 700 N N . LYS A 1 87 ? 6.066 12.779 -13.627 1.00 91.19 87 LYS A N 1
ATOM 701 C CA . LYS A 1 87 ? 5.853 13.891 -12.688 1.00 91.19 87 LYS A CA 1
ATOM 702 C C . LYS A 1 87 ? 4.425 13.952 -12.131 1.00 91.19 87 LYS A C 1
ATOM 704 O O . LYS A 1 87 ? 4.255 14.386 -10.996 1.00 91.19 87 LYS A O 1
ATOM 709 N N . MET A 1 88 ? 3.423 13.506 -12.891 1.00 90.88 88 MET A N 1
ATOM 710 C CA . MET A 1 88 ? 2.028 13.441 -12.438 1.00 90.88 88 MET A CA 1
ATOM 711 C C . MET A 1 88 ? 1.821 12.380 -11.349 1.00 90.88 88 MET A C 1
ATOM 713 O O . MET A 1 88 ? 0.967 12.534 -10.484 1.00 90.88 88 MET A O 1
ATOM 717 N N . MET A 1 89 ? 2.656 11.340 -11.341 1.00 90.31 89 MET A N 1
ATOM 718 C CA . MET A 1 89 ? 2.582 10.238 -10.385 1.00 90.31 89 MET A CA 1
ATOM 719 C C . MET A 1 89 ? 3.465 10.455 -9.156 1.00 90.31 89 MET A C 1
ATOM 721 O O . MET A 1 89 ? 3.632 9.528 -8.370 1.00 90.31 89 MET A O 1
ATOM 725 N N . LYS A 1 90 ? 4.003 11.666 -8.939 1.00 87.62 90 LYS A N 1
ATOM 726 C CA . LYS A 1 90 ? 4.866 11.997 -7.788 1.00 87.62 90 LYS A CA 1
ATOM 727 C C . LYS A 1 90 ? 4.314 11.505 -6.459 1.00 87.62 90 LYS A C 1
ATOM 729 O O . LYS A 1 90 ? 5.054 10.957 -5.649 1.00 87.62 90 LYS A O 1
ATOM 734 N N . ASP A 1 91 ? 3.015 11.682 -6.248 1.00 83.81 91 ASP A N 1
ATOM 735 C CA . ASP A 1 91 ? 2.413 11.251 -4.999 1.00 83.81 91 ASP A CA 1
ATOM 736 C C . ASP A 1 91 ? 2.349 9.726 -4.885 1.00 83.81 91 ASP A C 1
ATOM 738 O O . ASP A 1 91 ? 2.455 9.234 -3.781 1.00 83.81 91 ASP A O 1
ATOM 742 N N . HIS A 1 92 ? 2.296 8.974 -5.990 1.00 87.44 92 HIS A N 1
ATOM 743 C CA . HIS A 1 92 ? 2.336 7.505 -6.017 1.00 87.44 92 HIS A CA 1
ATOM 744 C C . HIS A 1 92 ? 3.757 6.922 -5.948 1.00 87.44 92 HIS A C 1
ATOM 746 O O . HIS A 1 92 ? 3.906 5.768 -5.545 1.00 87.44 92 HIS A O 1
ATOM 752 N N . GLN A 1 93 ? 4.796 7.681 -6.316 1.00 86.50 93 GLN A N 1
ATOM 753 C CA . GLN A 1 93 ? 6.191 7.207 -6.365 1.00 86.50 93 GLN A CA 1
ATOM 754 C C . GLN A 1 93 ? 6.644 6.613 -5.029 1.00 86.50 93 GLN A C 1
ATOM 756 O O . GLN A 1 93 ? 7.105 5.478 -4.976 1.00 86.50 93 GLN A O 1
ATOM 761 N N . LYS A 1 94 ? 6.412 7.343 -3.934 1.00 79.94 94 LYS A N 1
ATOM 762 C CA . LYS A 1 94 ? 6.736 6.919 -2.558 1.00 79.94 94 LYS A CA 1
ATOM 763 C C . LYS A 1 94 ? 5.917 5.721 -2.054 1.00 79.94 94 LYS A C 1
ATOM 765 O O . LYS A 1 94 ? 6.257 5.149 -1.028 1.00 79.94 94 LYS A O 1
ATOM 770 N N . HIS A 1 95 ? 4.847 5.351 -2.759 1.00 80.75 95 HIS A N 1
ATOM 771 C CA . HIS A 1 95 ? 3.994 4.197 -2.458 1.00 80.75 95 HIS A CA 1
ATOM 772 C C . HIS A 1 95 ? 4.148 3.075 -3.483 1.00 80.75 95 HIS A C 1
ATOM 774 O O . HIS A 1 95 ? 3.318 2.170 -3.513 1.00 80.75 95 HIS A O 1
ATOM 780 N N . THR A 1 96 ? 5.127 3.159 -4.381 1.00 85.62 96 THR A N 1
ATOM 781 C CA . THR A 1 96 ? 5.334 2.163 -5.430 1.00 85.62 96 THR A CA 1
ATOM 782 C C . THR A 1 96 ? 6.623 1.411 -5.149 1.00 85.62 96 THR A C 1
ATOM 784 O O . THR A 1 96 ? 7.673 2.022 -4.974 1.00 85.62 96 THR A O 1
ATOM 787 N N . LEU A 1 97 ? 6.544 0.085 -5.106 1.00 84.50 97 LEU A N 1
ATOM 788 C CA . LEU A 1 97 ? 7.695 -0.794 -4.928 1.00 84.50 97 LEU A CA 1
ATOM 789 C C . LEU A 1 97 ? 7.846 -1.702 -6.139 1.00 84.50 97 LEU A C 1
ATOM 791 O O . LEU A 1 97 ? 6.855 -2.230 -6.647 1.00 84.50 97 LEU A O 1
ATOM 795 N N . SER A 1 98 ? 9.085 -1.917 -6.577 1.00 86.81 98 SER A N 1
ATOM 796 C CA . SER A 1 98 ? 9.376 -2.932 -7.586 1.00 86.81 98 SER A CA 1
ATOM 797 C C . SER A 1 98 ? 9.337 -4.324 -6.950 1.00 86.81 98 SER A C 1
ATOM 799 O O . SER A 1 98 ? 9.730 -4.487 -5.797 1.00 86.81 98 SER A O 1
ATOM 801 N N . LEU A 1 99 ? 8.906 -5.353 -7.685 1.00 79.50 99 LEU A N 1
ATOM 802 C CA . LEU A 1 99 ? 8.927 -6.727 -7.164 1.00 79.50 99 LEU A CA 1
ATOM 803 C C . LEU A 1 99 ? 10.341 -7.165 -6.773 1.00 79.50 99 LEU A C 1
ATOM 805 O O . LEU A 1 99 ? 10.511 -7.811 -5.747 1.00 79.50 99 LEU A O 1
ATOM 809 N N . LYS A 1 100 ? 11.359 -6.734 -7.529 1.00 77.38 100 LYS A N 1
ATOM 810 C CA . LYS A 1 100 ? 12.766 -7.014 -7.216 1.00 77.38 100 LYS A CA 1
ATOM 811 C C . LYS A 1 100 ? 13.184 -6.422 -5.872 1.00 77.38 100 LYS A C 1
ATOM 813 O O . LYS A 1 100 ? 13.884 -7.080 -5.114 1.00 77.38 100 LYS A O 1
ATOM 818 N N . ASP A 1 101 ? 12.753 -5.197 -5.565 1.00 75.81 101 ASP A N 1
ATOM 819 C CA . ASP A 1 101 ? 13.000 -4.585 -4.256 1.00 75.81 101 ASP A CA 1
ATOM 820 C C . ASP A 1 101 ? 12.286 -5.342 -3.139 1.00 75.81 101 ASP A C 1
ATOM 822 O O . ASP A 1 101 ? 12.838 -5.476 -2.050 1.00 75.81 101 ASP A O 1
ATOM 826 N N . ILE A 1 102 ? 11.070 -5.831 -3.399 1.00 72.00 102 ILE A N 1
ATOM 827 C CA . ILE A 1 102 ? 10.294 -6.591 -2.417 1.00 72.00 102 ILE A CA 1
ATOM 828 C C . ILE A 1 102 ? 10.974 -7.938 -2.120 1.00 72.00 102 ILE A C 1
ATOM 830 O O . ILE A 1 102 ? 11.147 -8.279 -0.949 1.00 72.00 102 ILE A O 1
ATOM 834 N N . GLU A 1 103 ? 11.405 -8.663 -3.157 1.00 70.19 103 GLU A N 1
ATOM 835 C CA . GLU A 1 103 ? 12.135 -9.934 -3.042 1.00 70.19 103 GLU A CA 1
ATOM 836 C C . GLU A 1 103 ? 13.490 -9.752 -2.354 1.00 70.19 103 GLU A C 1
ATOM 838 O O . GLU A 1 103 ? 13.784 -10.432 -1.374 1.00 70.19 103 GLU A O 1
ATOM 843 N N . ALA A 1 104 ? 14.307 -8.805 -2.826 1.00 65.75 104 ALA A N 1
ATOM 844 C CA . ALA A 1 104 ? 15.672 -8.618 -2.339 1.00 65.75 104 ALA A CA 1
ATOM 845 C C . ALA A 1 104 ? 15.735 -8.073 -0.906 1.00 65.75 104 ALA A C 1
ATOM 847 O O . ALA A 1 104 ? 16.702 -8.332 -0.191 1.00 65.75 104 ALA A O 1
ATOM 848 N N . LYS A 1 105 ? 14.733 -7.294 -0.474 1.00 60.22 105 LYS A N 1
ATOM 849 C CA . LYS A 1 105 ? 14.734 -6.653 0.853 1.00 60.22 105 LYS A CA 1
ATOM 850 C C . LYS A 1 105 ? 14.002 -7.455 1.924 1.00 60.22 105 LYS A C 1
ATOM 852 O O . LYS A 1 105 ? 13.871 -6.926 3.027 1.00 60.22 105 LYS A O 1
ATOM 857 N N . HIS A 1 106 ? 13.521 -8.669 1.619 1.00 61.72 106 HIS A N 1
ATOM 858 C CA . HIS A 1 106 ? 12.685 -9.475 2.521 1.00 61.72 106 HIS A CA 1
ATOM 859 C C . HIS A 1 106 ? 11.648 -8.606 3.237 1.00 61.72 106 HIS A C 1
ATOM 861 O O . HIS A 1 106 ? 11.612 -8.556 4.466 1.00 61.72 106 HIS A O 1
ATOM 867 N N . ILE A 1 107 ? 10.891 -7.821 2.464 1.00 63.84 107 ILE A N 1
ATOM 868 C CA . ILE A 1 107 ? 10.021 -6.787 3.026 1.00 63.84 107 ILE A CA 1
ATOM 869 C C . ILE A 1 107 ? 9.113 -7.405 4.090 1.00 63.84 107 ILE A C 1
ATOM 871 O O . ILE A 1 107 ? 8.300 -8.274 3.790 1.00 63.84 107 ILE A O 1
ATOM 875 N N . THR A 1 108 ? 9.296 -6.965 5.334 1.00 63.75 108 THR A N 1
ATOM 876 C CA . THR A 1 108 ? 8.513 -7.407 6.486 1.00 63.75 108 THR A CA 1
ATOM 877 C C . THR A 1 108 ? 7.189 -6.654 6.540 1.00 63.75 108 THR A C 1
ATOM 879 O O . THR A 1 108 ? 7.029 -5.602 5.915 1.00 63.75 108 THR A O 1
ATOM 882 N N . ILE A 1 109 ? 6.244 -7.169 7.328 1.00 59.47 109 ILE A N 1
ATOM 883 C CA . ILE A 1 109 ? 4.973 -6.489 7.613 1.00 59.47 109 ILE A CA 1
ATOM 884 C C . ILE A 1 109 ? 5.231 -5.080 8.169 1.00 59.47 109 ILE A C 1
ATOM 886 O O . ILE A 1 109 ? 4.609 -4.133 7.703 1.00 59.47 109 ILE A O 1
ATOM 890 N N . ASP A 1 110 ? 6.217 -4.905 9.053 1.00 58.84 110 ASP A N 1
ATOM 891 C CA . ASP A 1 110 ? 6.582 -3.592 9.617 1.00 58.84 110 ASP A CA 1
ATOM 892 C C . ASP A 1 110 ? 7.088 -2.619 8.543 1.00 58.84 110 ASP A C 1
ATOM 894 O O . ASP A 1 110 ? 6.829 -1.414 8.560 1.00 58.84 110 ASP A O 1
ATOM 898 N N . LYS A 1 111 ? 7.785 -3.147 7.534 1.00 63.50 111 LYS A N 1
ATOM 899 C CA . LYS A 1 111 ? 8.279 -2.355 6.408 1.00 63.50 111 LYS A CA 1
ATOM 900 C C . LYS A 1 111 ? 7.172 -1.978 5.417 1.00 63.50 111 LYS A C 1
ATOM 902 O O . LYS A 1 111 ? 7.342 -1.038 4.651 1.00 63.50 111 LYS A O 1
ATOM 907 N N . LEU A 1 112 ? 6.036 -2.674 5.455 1.00 61.75 112 LEU A N 1
ATOM 908 C CA . LEU A 1 112 ? 4.820 -2.336 4.707 1.00 61.75 112 LEU A CA 1
ATOM 909 C C . LEU A 1 112 ? 3.932 -1.380 5.489 1.00 61.75 112 LEU A C 1
ATOM 911 O O . LEU A 1 112 ? 3.451 -0.406 4.922 1.00 61.75 112 LEU A O 1
ATOM 915 N N . ALA A 1 113 ? 3.810 -1.597 6.797 1.00 56.59 113 ALA A N 1
ATOM 916 C CA . ALA A 1 113 ? 3.130 -0.696 7.717 1.00 56.59 113 ALA A CA 1
ATOM 917 C C . ALA A 1 113 ? 3.844 0.666 7.856 1.00 56.59 113 ALA A C 1
ATOM 919 O O . ALA A 1 113 ? 3.260 1.639 8.311 1.00 56.59 113 ALA A O 1
ATOM 920 N N . SER A 1 114 ? 5.106 0.774 7.439 1.00 59.00 114 SER A N 1
ATOM 921 C CA . SER A 1 114 ? 5.843 2.045 7.375 1.00 59.00 114 SER A CA 1
ATOM 922 C C . SER A 1 114 ? 5.714 2.778 6.039 1.00 59.00 114 SER A C 1
ATOM 924 O O . SER A 1 114 ? 6.140 3.935 5.921 1.00 59.00 114 SER A O 1
ATOM 926 N N . MET A 1 115 ? 5.109 2.148 5.025 1.00 60.16 115 MET A N 1
ATOM 927 C CA . MET A 1 115 ? 4.875 2.796 3.739 1.00 60.16 115 MET A CA 1
ATOM 928 C C . MET A 1 115 ? 3.813 3.892 3.887 1.00 60.16 115 MET A C 1
ATOM 930 O O . MET A 1 115 ? 2.889 3.783 4.699 1.00 60.16 115 MET A O 1
ATOM 934 N N . PRO A 1 116 ? 3.935 4.995 3.128 1.00 53.19 116 PRO A N 1
ATOM 935 C CA . PRO A 1 116 ? 3.041 6.122 3.314 1.00 53.19 116 PRO A CA 1
ATOM 936 C C . PRO A 1 116 ? 1.592 5.663 3.044 1.00 53.19 116 PRO A C 1
ATOM 938 O O . PRO A 1 116 ? 1.336 4.841 2.169 1.00 53.19 116 PRO A O 1
ATOM 941 N N . GLY A 1 117 ? 0.636 6.126 3.843 1.00 54.59 117 GLY A N 1
ATOM 942 C CA . GLY A 1 117 ? -0.729 5.580 3.870 1.00 54.59 117 GLY A CA 1
ATOM 943 C C . GLY A 1 117 ? -1.099 4.999 5.231 1.00 54.59 117 GLY A C 1
ATOM 944 O O . GLY A 1 117 ? -2.271 5.039 5.592 1.00 54.59 117 GLY A O 1
ATOM 945 N N . VAL A 1 118 ? -0.107 4.572 6.016 1.00 60.38 118 VAL A N 1
ATOM 946 C CA . VAL A 1 118 ? -0.279 4.388 7.459 1.00 60.38 118 VAL A CA 1
ATOM 947 C C . VAL A 1 118 ? -0.229 5.759 8.147 1.00 60.38 118 VAL A C 1
ATOM 949 O O . VAL A 1 118 ? 0.592 6.601 7.755 1.00 60.38 118 VAL A O 1
ATOM 952 N N . PRO A 1 119 ? -1.130 6.031 9.113 1.00 65.69 119 PRO A N 1
ATOM 953 C CA . PRO A 1 119 ? -1.147 7.280 9.855 1.00 65.69 119 PRO A CA 1
ATOM 954 C C . PRO A 1 119 ? 0.230 7.544 10.446 1.00 65.69 119 PRO A C 1
ATOM 956 O O . PRO A 1 119 ? 0.835 6.676 11.072 1.00 65.69 119 PRO A O 1
ATOM 959 N N . ARG A 1 120 ? 0.736 8.753 10.230 1.00 74.81 120 ARG A N 1
ATOM 960 C CA . ARG A 1 120 ? 1.968 9.209 10.864 1.00 74.81 120 ARG A CA 1
ATOM 961 C C . ARG A 1 120 ? 1.635 10.071 12.054 1.00 74.81 120 ARG A C 1
ATOM 963 O O . ARG A 1 120 ? 0.560 10.670 12.095 1.00 74.81 120 ARG A O 1
ATOM 970 N N . CYS A 1 121 ? 2.552 10.120 13.008 1.00 81.00 121 CYS A N 1
ATOM 971 C CA . CYS A 1 121 ? 2.371 10.963 14.172 1.00 81.00 121 CYS A CA 1
ATOM 972 C C . CYS A 1 121 ? 2.176 12.419 13.732 1.00 81.00 121 CYS A C 1
ATOM 974 O O . CYS A 1 121 ? 2.931 12.949 12.918 1.00 81.00 121 CYS A O 1
ATOM 976 N N . HIS A 1 122 ? 1.159 13.060 14.299 1.00 79.19 122 HIS A N 1
ATOM 977 C CA . HIS A 1 122 ? 0.845 14.461 14.069 1.00 79.19 122 HIS A CA 1
ATOM 978 C C . HIS A 1 122 ? 2.018 15.381 14.444 1.00 79.19 122 HIS A C 1
ATOM 980 O O . HIS A 1 122 ? 2.256 16.377 13.767 1.00 79.19 122 HIS A O 1
ATOM 986 N N . ASN A 1 123 ? 2.776 15.014 15.484 1.00 82.12 123 ASN A N 1
ATOM 987 C CA . ASN A 1 123 ? 3.915 15.783 15.991 1.00 82.12 123 ASN A CA 1
ATOM 988 C C . ASN A 1 123 ? 5.264 15.334 15.404 1.00 82.12 123 ASN A C 1
ATOM 990 O O . ASN A 1 123 ? 6.189 16.137 15.337 1.00 82.12 123 ASN A O 1
ATOM 994 N N . HIS A 1 124 ? 5.370 14.073 14.969 1.00 83.50 124 HIS A N 1
ATOM 995 C CA . HIS A 1 124 ? 6.591 13.474 14.417 1.00 83.50 124 HIS A CA 1
ATOM 996 C C . HIS A 1 124 ? 6.282 12.827 13.053 1.00 83.50 124 HIS A C 1
ATOM 998 O O . HIS A 1 124 ? 6.066 11.614 12.982 1.00 83.50 124 HIS A O 1
ATOM 1004 N N . PRO A 1 125 ? 6.202 13.608 11.957 1.00 72.44 125 PRO A N 1
ATOM 1005 C CA .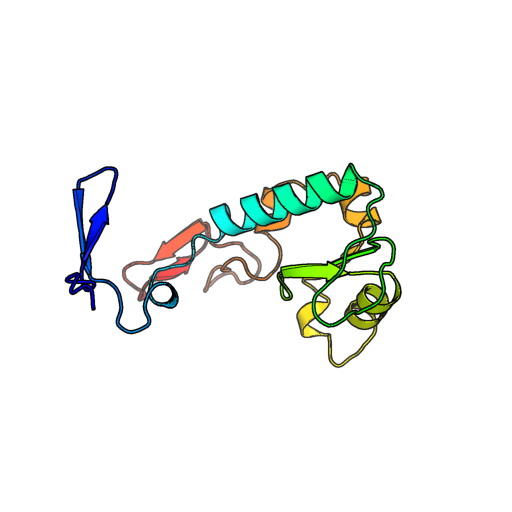 PRO A 1 125 ? 5.782 13.128 10.633 1.00 72.44 125 PRO A CA 1
ATOM 1006 C C . PRO A 1 125 ? 6.696 12.073 9.990 1.00 72.44 125 PRO A C 1
ATOM 1008 O O . PRO A 1 125 ? 6.388 11.553 8.913 1.00 72.44 125 PRO A O 1
ATOM 1011 N N . GLU A 1 126 ? 7.844 11.793 10.589 1.00 66.94 126 GLU A N 1
ATOM 1012 C CA . GLU A 1 126 ? 8.772 10.717 10.259 1.00 66.94 126 GLU A CA 1
ATOM 1013 C C . GLU A 1 126 ? 8.402 9.385 10.927 1.00 66.94 126 GLU A C 1
ATOM 1015 O O . GLU A 1 126 ? 8.726 8.329 10.385 1.00 66.94 126 GLU A O 1
ATOM 1020 N N . ASN A 1 127 ? 7.670 9.431 12.043 1.00 70.56 127 ASN A N 1
ATOM 1021 C CA . ASN A 1 127 ? 7.300 8.266 12.835 1.00 70.56 127 ASN A CA 1
ATOM 1022 C C . ASN A 1 127 ? 5.899 7.766 12.473 1.00 70.56 127 ASN A C 1
ATOM 1024 O O . ASN A 1 127 ? 4.966 8.535 12.212 1.00 70.56 127 ASN A O 1
ATOM 1028 N N . ILE A 1 128 ? 5.747 6.446 12.489 1.00 73.12 128 ILE A N 1
ATOM 1029 C CA . ILE A 1 128 ? 4.451 5.787 12.331 1.00 73.12 128 ILE A CA 1
ATOM 1030 C C . ILE A 1 128 ? 3.660 5.993 13.615 1.00 73.12 128 ILE A C 1
ATOM 1032 O O . ILE A 1 128 ? 4.211 5.977 14.715 1.00 73.12 128 ILE A O 1
ATOM 1036 N N . SER A 1 129 ? 2.365 6.229 13.470 1.00 72.75 129 SER A N 1
ATOM 1037 C CA . SER A 1 129 ? 1.469 6.291 14.607 1.00 72.75 129 SER A CA 1
ATOM 1038 C C . SER A 1 129 ? 0.981 4.894 14.966 1.00 72.75 129 SER A C 1
ATOM 1040 O O . SER A 1 129 ? 0.426 4.187 14.127 1.00 72.75 129 SER A O 1
ATOM 1042 N N . GLU A 1 130 ? 1.175 4.526 16.228 1.00 70.25 130 GLU A N 1
ATOM 1043 C CA . GLU A 1 130 ? 0.667 3.280 16.815 1.00 70.25 130 GLU A CA 1
ATOM 1044 C C . GLU A 1 130 ? -0.566 3.532 17.698 1.00 70.25 130 GLU A C 1
ATOM 1046 O O . GLU A 1 130 ? -1.303 2.605 18.023 1.00 70.25 130 GLU A O 1
ATOM 1051 N N . LEU A 1 131 ? -0.812 4.795 18.066 1.00 76.19 131 LEU A N 1
ATOM 1052 C CA . LEU A 1 131 ? -1.871 5.217 18.979 1.00 76.19 131 LEU A CA 1
ATOM 1053 C C . LEU A 1 131 ? -2.625 6.433 18.435 1.00 76.19 131 LEU A C 1
ATOM 1055 O O . LEU A 1 131 ? -2.091 7.228 17.665 1.00 76.19 131 LEU A O 1
ATOM 1059 N N . TYR A 1 132 ? -3.850 6.633 18.911 1.00 79.25 132 TYR A N 1
ATOM 1060 C CA . TYR A 1 132 ? -4.616 7.851 18.661 1.00 79.25 132 TYR A CA 1
ATOM 1061 C C . TYR A 1 132 ? -4.855 8.596 19.970 1.00 79.25 132 TYR A C 1
ATOM 1063 O O . TYR A 1 132 ? -5.263 8.003 20.965 1.00 79.25 132 TYR A O 1
ATOM 1071 N N . CYS A 1 133 ? -4.620 9.906 19.966 1.00 81.88 133 CYS A N 1
ATOM 1072 C CA . CYS A 1 133 ? -4.876 10.752 21.123 1.00 81.88 133 CYS A CA 1
ATOM 1073 C C . CYS A 1 133 ? -6.372 11.081 21.220 1.00 81.88 133 CYS A C 1
ATOM 1075 O O . CYS A 1 133 ? -6.904 11.817 20.385 1.00 81.88 133 CYS A O 1
ATOM 1077 N N . GLU A 1 134 ? -7.048 10.565 22.247 1.00 79.31 134 GLU A N 1
ATOM 1078 C CA . GLU A 1 134 ? -8.486 10.783 22.454 1.00 79.31 134 GLU A CA 1
ATOM 1079 C C . GLU A 1 134 ? -8.834 12.263 22.671 1.00 79.31 134 GLU A C 1
ATOM 1081 O O . GLU A 1 134 ? -9.795 12.766 22.088 1.00 79.31 134 GLU A O 1
ATOM 1086 N N . THR A 1 135 ? -8.022 12.997 23.438 1.00 86.00 135 THR A N 1
ATOM 1087 C CA . THR A 1 135 ? -8.268 14.417 23.753 1.00 86.00 135 THR A CA 1
ATOM 1088 C C . THR A 1 135 ? -8.023 15.347 22.566 1.00 86.00 135 THR A C 1
ATOM 1090 O O . THR A 1 135 ? -8.565 16.449 22.522 1.00 86.00 135 THR A O 1
ATOM 1093 N N . CYS A 1 136 ? -7.257 14.897 21.570 1.00 78.44 136 CYS A N 1
ATOM 1094 C CA . CYS A 1 136 ? -6.972 15.643 20.347 1.00 78.44 136 CYS A CA 1
ATOM 1095 C C . CYS A 1 136 ? -7.822 15.158 19.168 1.00 78.44 136 CYS A C 1
ATOM 1097 O O . CYS A 1 136 ? -7.328 15.084 18.048 1.00 78.44 136 CYS A O 1
ATOM 1099 N N . ASN A 1 137 ? -9.087 14.799 19.404 1.00 76.88 137 ASN A N 1
ATOM 1100 C CA . ASN A 1 137 ? -10.007 14.356 18.354 1.00 76.88 137 ASN A CA 1
ATOM 1101 C C . ASN A 1 137 ? -9.472 13.154 17.542 1.00 76.88 137 ASN A C 1
ATOM 1103 O O . ASN A 1 137 ? -9.602 13.106 16.319 1.00 76.88 137 ASN A O 1
ATOM 1107 N N . ASN A 1 138 ? -8.859 12.179 18.223 1.00 76.69 138 ASN A N 1
ATOM 1108 C CA . ASN A 1 138 ? -8.207 11.016 17.612 1.00 76.69 138 ASN A CA 1
ATOM 1109 C C . ASN A 1 138 ? -7.076 11.380 16.634 1.00 76.69 138 ASN A C 1
ATOM 1111 O O . ASN A 1 138 ? -6.936 10.747 15.588 1.00 76.69 138 ASN A O 1
ATOM 1115 N N . CYS A 1 139 ? -6.251 12.381 16.953 1.00 78.00 139 CYS A N 1
ATOM 1116 C CA . CYS A 1 139 ? -5.028 12.629 16.191 1.00 78.00 139 CYS A CA 1
ATOM 1117 C C . CYS A 1 139 ? -4.060 11.434 16.309 1.00 78.00 139 CYS A C 1
ATOM 1119 O O . CYS A 1 139 ? -3.824 10.965 17.426 1.00 78.00 139 CYS A O 1
ATOM 1121 N N . PRO A 1 140 ? -3.477 10.953 15.196 1.00 79.94 140 PRO A N 1
ATOM 1122 C CA . PRO A 1 140 ? -2.471 9.895 15.226 1.00 79.94 140 PRO A CA 1
ATOM 1123 C C . PRO A 1 140 ? -1.207 10.374 15.954 1.00 79.94 140 PRO A C 1
ATOM 1125 O O . PRO A 1 140 ? -0.680 11.442 15.645 1.00 79.94 140 PRO A O 1
ATOM 1128 N N . VAL A 1 141 ? -0.710 9.595 16.914 1.00 85.50 141 VAL A N 1
ATOM 1129 C CA . VAL A 1 141 ? 0.526 9.855 17.669 1.00 85.50 141 VAL A CA 1
ATOM 1130 C C . VAL A 1 141 ? 1.438 8.621 17.704 1.00 85.50 141 VAL A C 1
ATOM 1132 O O . VAL A 1 141 ? 0.973 7.486 17.577 1.00 85.50 141 VAL A O 1
ATOM 1135 N N . CYS A 1 142 ? 2.747 8.847 17.819 1.00 85.06 142 CYS A N 1
ATOM 1136 C CA . CYS A 1 142 ? 3.740 7.802 18.087 1.00 85.06 142 CYS A CA 1
ATOM 1137 C C . CYS A 1 142 ? 3.936 7.631 19.603 1.00 85.06 142 CYS A C 1
ATOM 1139 O O . CYS A 1 142 ? 3.484 8.480 20.376 1.00 85.06 142 CYS A O 1
ATOM 1141 N N . ILE A 1 143 ? 4.601 6.544 19.996 1.00 78.38 143 ILE A N 1
ATOM 1142 C CA . ILE A 1 143 ? 5.051 6.286 21.374 1.00 78.38 143 ILE A CA 1
ATOM 1143 C C . ILE A 1 143 ? 6.377 7.009 21.630 1.00 78.38 143 ILE A C 1
ATOM 1145 O O . ILE A 1 143 ? 7.158 7.153 20.659 1.00 78.38 143 ILE A O 1
#

Radius of gyration: 18.77 Å; chains: 1; bounding box: 54×33×45 Å

pLDDT: mean 76.65, std 11.65, range [32.75, 93.44]

InterPro domains:
  IPR047153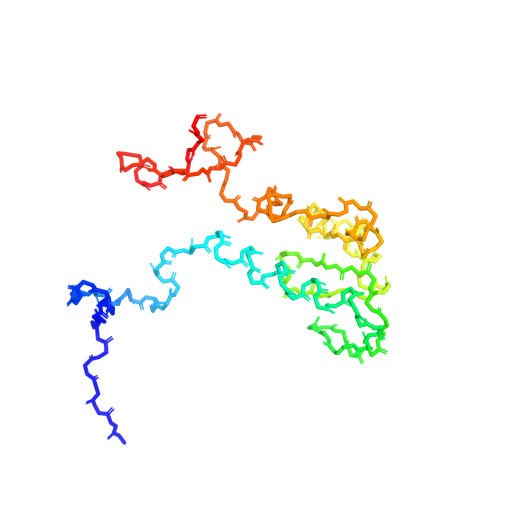 TRIM45/56/19-like [PTHR25462] (7-142)

Foldseek 3Di:
DDDDPPQWDADPPPRDIDGADPVGPVPDDDPLLVVLVVLVVVLVVLLVDQAQDDWDPDPDSAGFFKDFVVRSITDHPVRLCCCCPPPVNVVRNQRIDTNCCCVVVVQDSVNSCQGPPQQAAPVGNNHGFPFFDVVVVRGGHHD

Organism: Holothuria leucospilota (NCBI:txid206669)

Secondary structure (DSSP, 8-state):
-----TTEEE-TTT--EEEPPTTGGGGSPP-HHHHHHHHHHHHHHHHH---EEEETTEEEEEEEEEEETTTTEEEEHHHHHHHHH-GGGHHHHTTEEEHHHHHHTT--HHHHHTSBTBPBPSS-TTSBP-EEETTTTTEEE--